Protein AF-A0A7V3RPV6-F1 (afdb_monomer_lite)

Radius of gyration: 12.75 Å; chains: 1; bounding box: 38×24×31 Å

Secondary structure (DSSP, 8-state):
--EEEHHHHHHHHT--HHHHHHHHTT--TTSPPPP-EEETTEEEEEHHHHHHHHHHHHHHHHHHTS--

pLDDT: mean 91.81, std 11.52, range [44.31, 98.06]

Sequence (68 aa):
MELLTRTEAMNLLKLKPSHFSKVVNGYIHSIPPIPCVRIGRRQLFRREALETWIIEVERRCNEVHSRS

Foldseek 3Di:
DDKDWPVRLCVVVVHDPVVLVCQQVVVDVLFHRQDWDDDDPTTIHDPVSSVVRVVRSVVSVVVVVPVD

Structure (mmCIF, N/CA/C/O backbone):
data_AF-A0A7V3RPV6-F1
#
_entry.id   AF-A0A7V3RPV6-F1
#
loop_
_atom_site.group_PDB
_atom_site.id
_atom_site.type_symbol
_atom_site.la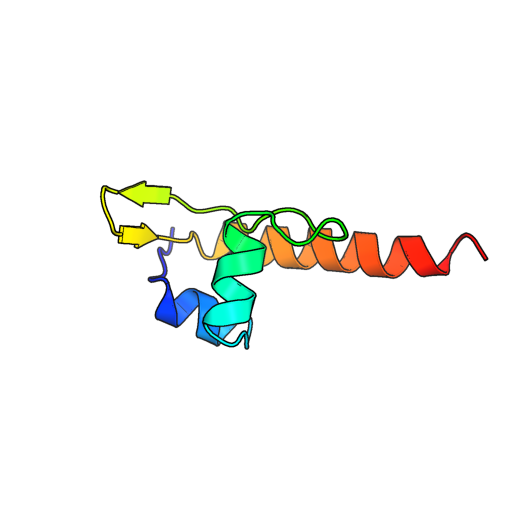bel_atom_id
_atom_site.label_alt_id
_atom_site.label_comp_id
_atom_site.label_asym_id
_atom_site.label_entity_id
_atom_site.label_seq_id
_atom_site.pdbx_PDB_ins_code
_atom_site.Cartn_x
_atom_site.Cartn_y
_atom_site.Cartn_z
_atom_site.occupancy
_atom_site.B_iso_or_equiv
_atom_site.auth_seq_id
_atom_site.auth_comp_id
_atom_site.auth_asym_id
_atom_site.auth_atom_id
_atom_site.pdbx_PDB_model_num
ATOM 1 N N . MET A 1 1 ? -5.971 -12.834 9.857 1.00 77.56 1 MET A N 1
ATOM 2 C CA . MET A 1 1 ? -6.251 -11.817 8.827 1.00 77.56 1 MET A CA 1
ATOM 3 C C . MET A 1 1 ? -6.221 -10.461 9.498 1.00 77.56 1 MET A C 1
ATOM 5 O O . MET A 1 1 ? -7.135 -10.144 10.251 1.00 77.5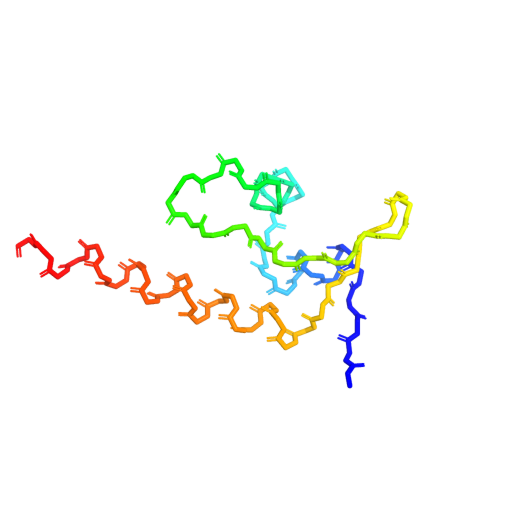6 1 MET A O 1
ATOM 9 N N . GLU A 1 2 ? -5.151 -9.707 9.277 1.00 93.88 2 GLU A N 1
ATOM 10 C CA . GLU A 1 2 ? -4.974 -8.374 9.864 1.00 93.88 2 GLU A CA 1
ATOM 11 C C . GLU A 1 2 ? -5.340 -7.294 8.837 1.00 93.88 2 GLU A C 1
ATOM 13 O O . GLU A 1 2 ? -4.860 -7.307 7.697 1.00 93.88 2 GLU A O 1
ATOM 18 N N . LEU A 1 3 ? -6.216 -6.369 9.237 1.00 96.62 3 LEU A N 1
ATOM 19 C CA . LEU A 1 3 ? -6.606 -5.215 8.433 1.00 96.62 3 LEU A CA 1
ATOM 20 C C . LEU A 1 3 ? -5.949 -3.958 8.984 1.00 96.62 3 LEU A C 1
ATOM 22 O O . LEU A 1 3 ? -6.059 -3.653 10.166 1.00 96.62 3 LEU A O 1
ATOM 26 N N . LEU A 1 4 ? -5.325 -3.215 8.085 1.00 97.62 4 LEU A N 1
ATOM 27 C CA . LEU A 1 4 ? -4.650 -1.961 8.341 1.00 97.62 4 LEU A CA 1
ATOM 28 C C . LEU A 1 4 ? -5.507 -0.814 7.823 1.00 97.62 4 LEU A C 1
ATOM 30 O O . LEU A 1 4 ? -6.073 -0.857 6.723 1.00 97.62 4 LEU A O 1
ATOM 34 N N . THR A 1 5 ? -5.565 0.250 8.604 1.00 97.25 5 THR A N 1
ATOM 35 C CA . THR A 1 5 ? -6.017 1.556 8.147 1.00 97.25 5 THR A CA 1
ATOM 36 C C . THR A 1 5 ? -5.052 2.113 7.104 1.00 97.25 5 THR A C 1
ATOM 38 O O . THR A 1 5 ? -3.904 1.688 6.956 1.00 97.25 5 THR A O 1
ATOM 41 N N . ARG A 1 6 ? -5.504 3.144 6.392 1.00 96.62 6 ARG A N 1
ATOM 42 C CA . ARG A 1 6 ? -4.667 3.894 5.456 1.00 96.62 6 ARG A CA 1
ATOM 43 C C . ARG A 1 6 ? -3.361 4.399 6.086 1.00 96.62 6 ARG A C 1
ATOM 45 O O . ARG A 1 6 ? -2.317 4.310 5.448 1.00 96.62 6 ARG A O 1
ATOM 52 N N . THR A 1 7 ? -3.414 4.917 7.313 1.00 97.06 7 THR A N 1
ATOM 53 C CA . THR A 1 7 ? -2.234 5.451 8.010 1.00 97.06 7 THR A CA 1
ATOM 54 C C . THR A 1 7 ? -1.252 4.340 8.372 1.00 97.06 7 THR A C 1
ATOM 56 O O . THR A 1 7 ? -0.053 4.491 8.161 1.00 97.06 7 THR A O 1
ATOM 59 N N . GLU A 1 8 ? -1.746 3.199 8.853 1.00 98.06 8 GLU A N 1
ATOM 60 C CA . GLU A 1 8 ? -0.901 2.041 9.169 1.00 98.06 8 GLU A CA 1
ATOM 61 C C . GLU A 1 8 ? -0.248 1.460 7.911 1.00 98.06 8 GLU A C 1
ATOM 63 O O . GLU A 1 8 ? 0.956 1.219 7.908 1.00 98.06 8 GLU A O 1
ATOM 68 N N . ALA A 1 9 ? -0.999 1.326 6.813 1.00 97.75 9 ALA A N 1
ATOM 69 C CA . ALA A 1 9 ? -0.462 0.884 5.527 1.00 97.75 9 ALA A CA 1
ATOM 70 C C . ALA A 1 9 ? 0.611 1.846 4.983 1.00 97.75 9 ALA A C 1
ATOM 72 O O . ALA A 1 9 ? 1.660 1.412 4.509 1.00 97.75 9 ALA A O 1
ATOM 73 N N . MET A 1 10 ? 0.391 3.160 5.090 1.00 97.62 10 MET A N 1
ATOM 74 C CA . MET A 1 10 ? 1.395 4.167 4.729 1.00 97.62 10 MET A CA 1
ATOM 75 C C . MET A 1 10 ? 2.670 4.044 5.565 1.00 97.62 10 MET A C 1
ATOM 77 O O . MET A 1 10 ? 3.769 4.111 5.016 1.00 97.62 10 MET A O 1
ATOM 81 N N . ASN A 1 11 ? 2.525 3.862 6.878 1.00 97.56 11 ASN A N 1
ATOM 82 C CA . ASN A 1 11 ? 3.650 3.722 7.798 1.00 97.56 11 ASN A CA 1
ATOM 83 C C . ASN A 1 11 ? 4.435 2.431 7.552 1.00 97.56 11 ASN A C 1
ATOM 85 O O . ASN A 1 11 ? 5.664 2.449 7.648 1.00 97.56 11 ASN A O 1
ATOM 89 N N . LEU A 1 12 ? 3.739 1.344 7.206 1.00 96.81 12 LEU A N 1
ATOM 90 C CA . LEU A 1 12 ? 4.346 0.076 6.810 1.00 96.81 12 LEU A CA 1
ATOM 91 C C . LEU A 1 12 ? 5.213 0.257 5.559 1.00 96.81 12 LEU A C 1
ATOM 93 O O . LEU A 1 12 ? 6.380 -0.114 5.566 1.00 96.81 12 LEU A O 1
ATOM 97 N N . LEU A 1 13 ? 4.666 0.893 4.518 1.00 96.31 13 LEU A N 1
ATOM 98 C CA . LEU A 1 13 ? 5.360 1.109 3.242 1.00 96.31 13 LEU A CA 1
ATOM 99 C C . LEU A 1 13 ? 6.322 2.309 3.251 1.00 96.31 13 LEU A C 1
ATOM 101 O O . LEU A 1 13 ? 6.969 2.582 2.243 1.00 96.31 13 LEU A O 1
ATOM 105 N N . LYS A 1 14 ? 6.394 3.060 4.358 1.00 97.00 14 LYS A N 1
ATOM 106 C CA . LYS A 1 14 ? 7.181 4.300 4.495 1.00 97.00 14 LYS A CA 1
ATOM 107 C C . LYS A 1 14 ? 6.867 5.342 3.409 1.00 97.00 14 LYS A C 1
ATOM 109 O O . LYS A 1 14 ? 7.746 6.067 2.944 1.00 97.00 14 LYS A O 1
ATOM 114 N N . LEU A 1 15 ? 5.594 5.456 3.022 1.00 96.50 15 LEU A N 1
ATOM 115 C CA . LEU A 1 15 ? 5.144 6.364 1.964 1.00 96.50 15 LEU A CA 1
ATOM 116 C C . LEU A 1 15 ? 4.485 7.630 2.516 1.00 96.50 15 LEU A C 1
ATOM 118 O O . LEU A 1 15 ? 3.652 7.594 3.420 1.00 96.50 15 LEU A O 1
ATOM 122 N N . LYS A 1 16 ? 4.7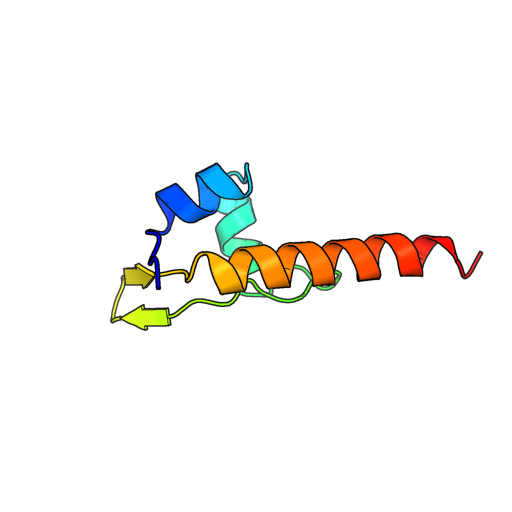92 8.770 1.886 1.00 96.69 16 LYS A N 1
ATOM 123 C CA . LYS A 1 16 ? 4.081 10.034 2.129 1.00 96.69 16 LYS A CA 1
ATOM 124 C C . LYS A 1 16 ? 2.625 9.945 1.626 1.00 96.69 16 LYS A C 1
ATOM 126 O O . LYS A 1 16 ? 2.383 9.278 0.616 1.00 96.69 16 LYS A O 1
ATOM 131 N N . PRO A 1 17 ? 1.663 10.670 2.236 1.00 96.38 17 PRO A N 1
ATOM 132 C CA . PRO A 1 17 ? 0.238 10.556 1.902 1.00 96.38 17 PRO A CA 1
ATOM 133 C C . PRO A 1 17 ? -0.092 10.778 0.420 1.00 96.38 17 PRO A C 1
ATOM 135 O O . PRO A 1 17 ? -0.912 10.055 -0.150 1.00 96.38 17 PRO A O 1
ATOM 138 N N . SER A 1 18 ? 0.554 11.764 -0.211 1.00 95.94 18 SER A N 1
ATOM 139 C CA . SER A 1 18 ? 0.349 12.102 -1.624 1.00 95.94 18 SER A CA 1
ATOM 140 C C . SER A 1 18 ? 0.837 10.995 -2.556 1.00 95.94 18 SER A C 1
ATOM 142 O O . SER A 1 18 ? 0.151 10.656 -3.520 1.00 95.94 18 SER A O 1
ATOM 144 N N . HIS A 1 19 ? 1.991 10.397 -2.248 1.00 96.12 19 HIS A N 1
ATOM 145 C CA . HIS A 1 19 ? 2.530 9.284 -3.017 1.00 96.12 19 HIS A CA 1
ATOM 146 C C . HIS A 1 19 ? 1.659 8.040 -2.836 1.00 96.12 19 HIS A C 1
ATOM 148 O O . HIS A 1 19 ? 1.237 7.445 -3.821 1.00 96.12 19 HIS A O 1
ATOM 154 N N . PHE A 1 20 ? 1.269 7.728 -1.599 1.00 96.88 20 PHE A N 1
ATOM 155 C CA . PHE A 1 20 ? 0.382 6.607 -1.304 1.00 96.88 20 PHE A CA 1
ATOM 156 C C . PHE A 1 20 ? -0.962 6.708 -2.046 1.00 96.88 20 PHE A C 1
ATOM 158 O O . PHE A 1 20 ? -1.405 5.731 -2.641 1.00 96.88 20 PHE A O 1
ATOM 165 N N . SER A 1 21 ? -1.587 7.895 -2.108 1.00 96.06 21 SER A N 1
ATOM 166 C CA . SER A 1 21 ? -2.781 8.116 -2.948 1.00 96.06 21 SER A CA 1
ATOM 167 C C . SER A 1 21 ? -2.541 7.773 -4.413 1.00 96.06 21 SER A C 1
ATOM 169 O O . SER A 1 21 ? -3.406 7.168 -5.043 1.00 96.06 21 SER A O 1
ATOM 171 N N . LYS A 1 22 ? -1.394 8.187 -4.964 1.00 96.94 22 LYS A N 1
ATOM 172 C CA . LYS A 1 22 ? -1.063 7.936 -6.366 1.00 96.94 22 LYS A CA 1
ATOM 173 C C . LYS A 1 22 ? -0.921 6.447 -6.646 1.00 96.94 22 LYS A C 1
ATOM 175 O O . LYS A 1 22 ? -1.517 5.965 -7.602 1.00 96.94 22 LYS A O 1
ATOM 180 N N . VAL A 1 23 ? -0.210 5.733 -5.776 1.00 96.69 23 VAL A N 1
ATOM 181 C CA . VAL A 1 23 ? -0.007 4.285 -5.891 1.00 96.69 23 VAL A CA 1
ATOM 182 C C . VAL A 1 23 ? -1.338 3.539 -5.765 1.00 96.69 23 VAL A C 1
ATOM 184 O O . VAL A 1 23 ? -1.685 2.755 -6.637 1.00 96.69 23 VAL A O 1
ATOM 187 N N . VAL A 1 24 ? -2.129 3.808 -4.721 1.00 96.44 24 VAL A N 1
ATOM 188 C CA . VAL A 1 24 ? -3.413 3.117 -4.490 1.00 96.44 24 VAL A CA 1
ATOM 189 C C . VAL A 1 24 ? -4.406 3.338 -5.632 1.00 96.44 24 VAL A C 1
ATOM 191 O O . VAL A 1 24 ? -5.183 2.447 -5.959 1.00 96.44 24 VAL A O 1
ATOM 194 N N . ASN A 1 25 ? -4.394 4.519 -6.248 1.00 95.31 25 ASN A N 1
ATOM 195 C CA . ASN A 1 25 ? -5.274 4.826 -7.373 1.00 95.31 25 ASN A CA 1
ATOM 196 C C . ASN A 1 25 ? -4.694 4.406 -8.737 1.00 95.31 25 ASN A C 1
ATOM 198 O O . ASN A 1 25 ? -5.348 4.634 -9.747 1.00 95.31 25 ASN A O 1
ATOM 202 N N . GLY A 1 26 ? -3.496 3.811 -8.780 1.00 95.12 26 GLY A N 1
ATOM 203 C CA . GLY A 1 26 ? -2.884 3.327 -10.021 1.00 95.12 26 GLY A CA 1
ATOM 204 C C . GLY A 1 26 ? -2.336 4.421 -10.939 1.00 95.12 26 GLY A C 1
ATOM 205 O O . GLY A 1 26 ? -2.170 4.190 -12.128 1.00 95.12 26 GLY A O 1
ATOM 206 N N . TYR A 1 27 ? -2.025 5.609 -10.414 1.00 96.31 27 TYR A N 1
ATOM 207 C CA . TYR A 1 27 ? -1.476 6.714 -11.214 1.00 96.31 27 TYR A CA 1
ATOM 208 C C . TYR A 1 27 ? 0.014 6.550 -11.567 1.00 96.31 27 TYR A C 1
ATOM 210 O O . TYR A 1 27 ? 0.577 7.398 -12.259 1.00 96.31 27 TYR A O 1
ATOM 218 N N . ILE A 1 28 ? 0.681 5.504 -11.072 1.00 92.75 28 ILE A N 1
ATOM 219 C CA . ILE A 1 28 ? 2.103 5.243 -11.320 1.00 92.75 28 ILE A CA 1
ATOM 220 C C . ILE A 1 28 ? 2.217 4.036 -12.243 1.00 92.75 28 ILE A C 1
ATOM 222 O O . ILE A 1 28 ? 2.029 2.909 -11.811 1.00 92.75 28 ILE A O 1
ATOM 226 N N . HIS A 1 29 ? 2.539 4.281 -13.512 1.00 86.31 29 HIS A N 1
ATOM 227 C CA . HIS A 1 29 ? 2.501 3.266 -14.570 1.00 86.31 29 HIS A CA 1
ATOM 228 C C . HIS A 1 29 ? 3.532 2.138 -14.406 1.00 86.31 29 HIS A C 1
ATOM 230 O O . HIS A 1 29 ? 3.332 1.047 -14.932 1.00 86.31 29 HIS A O 1
ATOM 236 N N . SER A 1 30 ? 4.634 2.380 -13.692 1.00 88.12 30 SER A N 1
ATOM 237 C CA . SER A 1 30 ? 5.712 1.400 -13.515 1.00 88.12 30 SER A CA 1
ATOM 238 C C . SER A 1 30 ? 5.423 0.334 -12.454 1.00 88.12 30 SER A C 1
ATOM 240 O O . SER A 1 30 ? 6.139 -0.664 -12.393 1.00 88.12 30 SER A O 1
ATOM 242 N N . ILE A 1 31 ? 4.389 0.510 -11.625 1.00 93.19 31 ILE A N 1
ATOM 243 C CA . ILE A 1 31 ? 4.062 -0.401 -10.521 1.00 93.19 31 ILE A CA 1
ATOM 244 C C . ILE A 1 31 ? 2.561 -0.711 -10.494 1.00 93.19 31 ILE A C 1
ATOM 246 O O . ILE A 1 31 ? 1.747 0.138 -10.857 1.00 93.19 31 ILE A O 1
ATOM 250 N N . PRO A 1 32 ? 2.158 -1.915 -10.060 1.00 95.06 32 PRO A N 1
ATOM 251 C CA . PRO A 1 32 ? 0.747 -2.225 -9.885 1.00 95.06 32 PRO A CA 1
ATOM 252 C C . PRO A 1 32 ? 0.143 -1.361 -8.762 1.00 95.06 32 PRO A C 1
ATOM 254 O O . PRO A 1 32 ? 0.850 -0.990 -7.818 1.00 95.06 32 PRO A O 1
ATOM 257 N N . PRO A 1 33 ? -1.162 -1.042 -8.810 1.00 96.75 33 PRO A N 1
ATOM 258 C CA . PRO A 1 33 ? -1.821 -0.336 -7.718 1.00 96.75 33 PRO A CA 1
ATOM 259 C C . PRO A 1 33 ? -1.837 -1.174 -6.435 1.00 96.75 33 PRO A C 1
ATOM 261 O O . PRO A 1 33 ? -1.962 -2.397 -6.482 1.00 96.75 33 PRO A O 1
ATOM 264 N N . ILE A 1 34 ? -1.757 -0.515 -5.275 1.00 97.12 34 ILE A N 1
ATOM 265 C CA . ILE A 1 34 ? -1.873 -1.207 -3.983 1.00 97.12 34 ILE A CA 1
ATOM 266 C C . ILE A 1 34 ? -3.304 -1.755 -3.821 1.00 97.12 34 ILE A C 1
ATOM 268 O O . ILE A 1 34 ? -4.262 -0.973 -3.898 1.00 97.12 34 ILE A O 1
ATOM 272 N N . PRO A 1 35 ? -3.473 -3.056 -3.520 1.00 96.19 35 PRO A N 1
ATOM 273 C CA . PRO A 1 35 ? -4.787 -3.642 -3.290 1.00 96.19 35 PRO A CA 1
ATOM 274 C C . PRO A 1 35 ? -5.432 -3.066 -2.023 1.00 96.19 35 PRO A C 1
ATOM 276 O O . PRO A 1 35 ? -4.820 -3.027 -0.954 1.00 96.19 35 PRO A O 1
ATOM 279 N N . CYS A 1 36 ? -6.691 -2.634 -2.121 1.00 96.88 36 CYS A N 1
ATOM 280 C CA . CYS A 1 36 ? -7.443 -2.118 -0.979 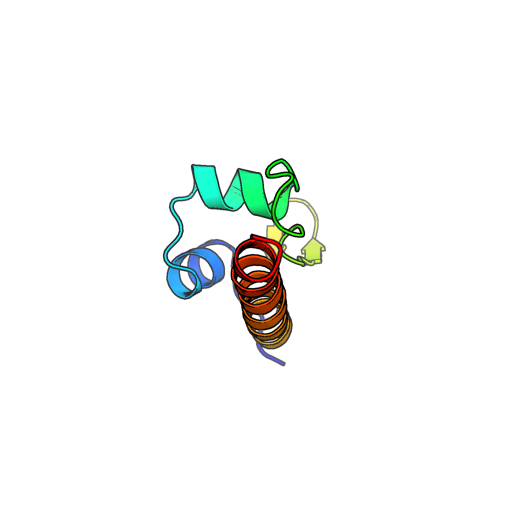1.00 96.88 36 CYS A CA 1
ATOM 281 C C . CYS A 1 36 ? -8.919 -2.512 -1.028 1.00 96.88 36 CYS A C 1
ATOM 283 O O . CYS A 1 36 ? -9.513 -2.635 -2.099 1.00 96.88 36 CYS A O 1
ATOM 285 N N . VAL A 1 37 ? -9.521 -2.656 0.150 1.00 95.56 37 VAL A N 1
ATOM 286 C CA . VAL A 1 37 ? -10.966 -2.810 0.323 1.00 95.56 37 VAL A CA 1
ATOM 287 C C . VAL A 1 37 ? -11.551 -1.435 0.623 1.00 95.56 37 VAL A C 1
ATOM 289 O O . VAL A 1 37 ? -11.172 -0.783 1.601 1.00 95.56 37 VAL A O 1
ATOM 292 N N . ARG A 1 38 ? -12.474 -0.975 -0.224 1.00 94.69 38 ARG A N 1
ATOM 293 C CA . ARG A 1 38 ? -13.192 0.289 -0.024 1.00 94.69 38 ARG A CA 1
ATOM 294 C C . ARG A 1 38 ? -14.521 0.029 0.676 1.00 94.69 38 ARG A C 1
ATOM 296 O O . ARG A 1 38 ? -15.351 -0.713 0.166 1.00 94.69 38 ARG A O 1
ATOM 303 N N . ILE A 1 39 ? -14.727 0.677 1.820 1.00 94.00 39 ILE A N 1
ATOM 304 C CA . ILE A 1 39 ? -15.987 0.655 2.573 1.00 94.00 39 ILE A CA 1
ATOM 305 C C . ILE A 1 39 ? -16.450 2.105 2.717 1.00 94.00 39 ILE A C 1
ATOM 307 O O . ILE A 1 39 ? -16.013 2.842 3.609 1.00 94.00 39 ILE A O 1
ATOM 311 N N . GLY A 1 40 ? -17.276 2.551 1.769 1.00 93.38 40 GLY A N 1
ATOM 312 C CA . GLY A 1 40 ? -17.635 3.961 1.622 1.00 93.38 40 GLY A CA 1
ATOM 313 C C . GLY A 1 40 ? -16.390 4.832 1.423 1.00 93.38 40 GLY A C 1
ATOM 314 O O . GLY A 1 40 ? -15.637 4.647 0.469 1.00 93.38 40 GLY A O 1
ATOM 315 N N . ARG A 1 41 ? -16.152 5.773 2.347 1.00 90.50 41 ARG A N 1
ATOM 316 C CA . ARG A 1 41 ? -14.971 6.661 2.322 1.00 90.50 41 ARG A CA 1
ATOM 317 C C . ARG A 1 41 ? -13.717 6.041 2.951 1.00 90.50 41 ARG A C 1
ATOM 319 O O . ARG A 1 41 ? -12.643 6.630 2.859 1.00 90.50 41 ARG A O 1
ATOM 326 N N . ARG A 1 42 ? -13.837 4.891 3.624 1.00 93.38 42 ARG A N 1
ATOM 327 C CA . ARG A 1 42 ? -12.712 4.229 4.297 1.00 93.38 42 ARG A CA 1
ATOM 328 C C . ARG A 1 42 ? -11.999 3.282 3.340 1.00 93.38 42 ARG A C 1
ATOM 330 O O . ARG A 1 42 ? -12.635 2.579 2.558 1.00 93.38 42 ARG A O 1
ATOM 337 N N . GLN A 1 43 ? -10.675 3.244 3.448 1.00 95.62 43 GLN A N 1
ATOM 338 C CA . GLN A 1 43 ? -9.827 2.271 2.766 1.00 95.62 43 GLN A CA 1
ATOM 339 C C . GLN A 1 43 ? -9.143 1.405 3.815 1.00 95.62 43 GLN A C 1
ATOM 341 O O . GLN A 1 43 ? -8.476 1.938 4.706 1.00 95.62 43 GLN A O 1
ATOM 346 N N . LEU A 1 44 ? -9.335 0.095 3.697 1.00 97.69 44 LEU A N 1
ATOM 347 C CA . LEU A 1 44 ? -8.685 -0.913 4.522 1.00 97.69 44 LEU A CA 1
ATOM 348 C C . LEU A 1 44 ? -7.761 -1.757 3.654 1.00 97.69 44 LEU A C 1
ATOM 350 O O . LEU A 1 44 ? -8.053 -2.031 2.487 1.00 97.69 44 LEU A O 1
ATOM 354 N N . PHE A 1 45 ? -6.648 -2.169 4.234 1.00 97.81 45 PHE A N 1
ATOM 355 C CA . PHE A 1 45 ? -5.590 -2.883 3.541 1.00 97.81 45 PHE A CA 1
ATOM 356 C C . PHE A 1 45 ? -5.307 -4.161 4.302 1.00 97.81 45 PHE A C 1
ATOM 358 O O . PHE A 1 45 ? -5.095 -4.134 5.507 1.00 97.81 45 PHE A O 1
ATOM 365 N N . ARG A 1 46 ? -5.303 -5.294 3.613 1.00 97.62 46 ARG A N 1
ATOM 366 C CA . ARG A 1 46 ? -4.839 -6.533 4.230 1.00 97.62 46 ARG A CA 1
ATOM 367 C C . ARG A 1 46 ? -3.325 -6.502 4.329 1.00 97.62 46 ARG A C 1
ATOM 369 O O . ARG A 1 46 ? -2.681 -6.270 3.306 1.00 97.62 46 ARG A O 1
ATOM 376 N N . ARG A 1 47 ? -2.767 -6.791 5.508 1.00 97.25 47 ARG A N 1
ATOM 377 C CA . ARG A 1 47 ? -1.309 -6.887 5.679 1.00 97.25 47 ARG A CA 1
ATOM 378 C C . ARG A 1 47 ? -0.692 -7.844 4.659 1.00 97.25 47 ARG A C 1
ATOM 380 O O . ARG A 1 47 ? 0.225 -7.455 3.945 1.00 97.25 47 ARG A O 1
ATOM 387 N N . GLU A 1 48 ? -1.272 -9.033 4.506 1.00 97.12 48 GLU A N 1
ATOM 388 C CA . GLU A 1 48 ? -0.718 -10.073 3.626 1.00 97.12 48 GLU A CA 1
ATOM 389 C C . GLU A 1 48 ? -0.750 -9.647 2.143 1.00 97.12 48 GLU A C 1
ATOM 391 O O . GLU A 1 48 ? 0.110 -10.018 1.344 1.00 97.12 48 GLU A O 1
ATOM 396 N N . ALA A 1 49 ? -1.736 -8.825 1.765 1.00 97.31 49 ALA A N 1
ATOM 397 C CA . ALA A 1 49 ? -1.830 -8.280 0.413 1.00 97.31 49 ALA A CA 1
ATOM 398 C C . ALA A 1 49 ? -0.776 -7.192 0.157 1.00 97.31 49 ALA A C 1
ATOM 400 O O . ALA A 1 49 ? -0.256 -7.112 -0.952 1.00 97.31 49 ALA A O 1
ATOM 401 N N . LEU A 1 50 ? -0.437 -6.378 1.166 1.00 97.56 50 LEU A N 1
ATOM 402 C CA . LEU A 1 50 ? 0.655 -5.405 1.057 1.00 97.56 50 LEU A CA 1
ATOM 403 C C . LEU A 1 50 ? 2.012 -6.102 0.933 1.00 97.56 50 LEU A C 1
ATOM 405 O O . LEU A 1 50 ? 2.821 -5.697 0.108 1.00 97.56 50 LEU A O 1
ATOM 409 N N . GLU A 1 51 ? 2.247 -7.161 1.705 1.00 97.00 51 GLU A N 1
ATOM 410 C CA . GLU A 1 51 ? 3.476 -7.964 1.623 1.00 97.00 51 GLU A CA 1
ATOM 411 C C . GLU A 1 51 ? 3.631 -8.613 0.243 1.00 97.00 51 GLU A C 1
ATOM 413 O O . GLU A 1 51 ? 4.681 -8.498 -0.388 1.00 97.00 51 GLU A O 1
ATOM 418 N N . THR A 1 52 ? 2.555 -9.209 -0.279 1.00 97.19 52 THR A N 1
ATOM 419 C CA . THR A 1 52 ? 2.543 -9.774 -1.639 1.00 97.19 52 THR A CA 1
ATOM 420 C C . THR A 1 52 ? 2.818 -8.700 -2.694 1.00 97.19 52 TH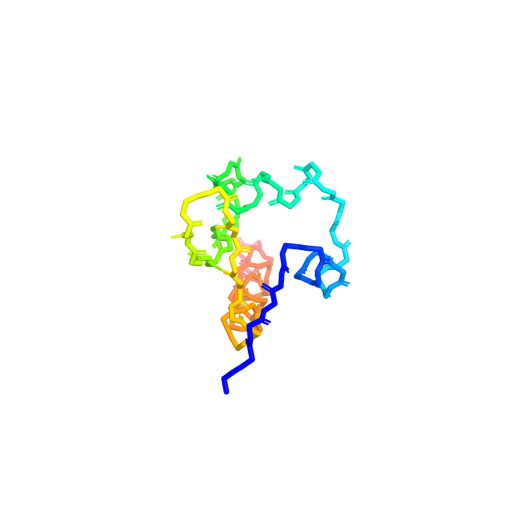R A C 1
ATOM 422 O O . THR A 1 52 ? 3.590 -8.924 -3.625 1.00 97.19 52 THR A O 1
ATOM 425 N N . TRP A 1 53 ? 2.225 -7.515 -2.532 1.00 97.44 53 TRP A N 1
ATOM 426 C CA . TRP A 1 53 ? 2.447 -6.385 -3.430 1.00 97.44 53 TRP A CA 1
ATOM 427 C C . TRP A 1 53 ? 3.907 -5.906 -3.416 1.00 97.44 53 TRP A C 1
ATOM 429 O O . TRP A 1 53 ? 4.451 -5.615 -4.478 1.00 97.44 53 TRP A O 1
ATOM 439 N N . ILE A 1 54 ? 4.574 -5.877 -2.252 1.00 97.06 54 ILE A N 1
ATOM 440 C CA . ILE A 1 54 ? 6.008 -5.542 -2.155 1.00 97.06 54 ILE A CA 1
ATOM 441 C C . ILE A 1 54 ? 6.842 -6.523 -2.983 1.00 97.06 54 ILE A C 1
ATOM 443 O O . ILE A 1 54 ? 7.664 -6.084 -3.782 1.00 97.06 54 ILE A O 1
ATOM 447 N N . ILE A 1 55 ? 6.592 -7.829 -2.840 1.00 96.38 55 ILE A N 1
ATOM 448 C CA . ILE A 1 55 ? 7.309 -8.876 -3.586 1.00 96.38 55 ILE A CA 1
ATOM 449 C C . ILE A 1 55 ? 7.105 -8.706 -5.100 1.00 96.38 55 ILE A C 1
ATOM 451 O O . ILE A 1 55 ? 8.039 -8.873 -5.883 1.00 96.38 55 ILE A O 1
ATOM 455 N N . GLU A 1 56 ? 5.891 -8.366 -5.538 1.00 95.50 56 GLU A N 1
ATOM 456 C CA . GLU A 1 56 ? 5.613 -8.115 -6.955 1.00 95.50 56 GLU A CA 1
ATOM 457 C C . GLU A 1 56 ? 6.367 -6.884 -7.480 1.00 95.50 56 GLU A C 1
ATOM 459 O O . GLU A 1 56 ? 6.978 -6.937 -8.549 1.00 95.50 56 GLU A O 1
ATOM 464 N N . VAL A 1 57 ? 6.352 -5.780 -6.728 1.00 94.69 57 VAL A N 1
ATOM 465 C CA . VAL A 1 57 ? 7.078 -4.555 -7.089 1.00 94.69 57 VAL A CA 1
ATOM 466 C C . VAL A 1 57 ? 8.584 -4.804 -7.132 1.00 94.69 57 VAL A C 1
ATOM 468 O O . VAL A 1 57 ? 9.241 -4.360 -8.070 1.00 94.69 57 VAL A O 1
ATOM 471 N N . GLU A 1 58 ? 9.124 -5.545 -6.166 1.00 94.75 58 GLU A N 1
ATOM 472 C CA . GLU A 1 58 ? 10.535 -5.930 -6.114 1.00 94.75 58 GLU A CA 1
ATOM 473 C C . GLU A 1 58 ? 10.955 -6.706 -7.369 1.00 94.75 58 GLU A C 1
ATOM 475 O O . GLU A 1 58 ? 11.944 -6.353 -8.013 1.00 94.75 58 GLU A O 1
ATOM 480 N N . ARG A 1 59 ? 10.167 -7.709 -7.778 1.00 92.81 59 ARG A N 1
ATOM 481 C CA . ARG A 1 59 ? 10.425 -8.472 -9.011 1.00 92.81 59 ARG A CA 1
ATOM 482 C C . ARG A 1 59 ? 10.461 -7.572 -10.240 1.00 92.81 59 ARG A C 1
ATOM 484 O O . ARG A 1 59 ? 11.416 -7.641 -11.006 1.00 92.81 59 ARG A O 1
ATOM 491 N N . ARG A 1 60 ? 9.487 -6.669 -10.387 1.00 90.12 60 ARG A N 1
ATOM 492 C CA . ARG A 1 60 ? 9.440 -5.718 -11.512 1.00 90.12 60 ARG A CA 1
ATOM 493 C C . ARG A 1 60 ? 10.645 -4.775 -11.525 1.00 90.12 60 ARG A C 1
ATOM 495 O O . ARG A 1 60 ? 11.200 -4.521 -12.589 1.00 90.12 60 ARG A O 1
ATOM 502 N N . CYS A 1 61 ? 11.079 -4.280 -10.365 1.00 87.62 61 CYS A N 1
ATOM 503 C CA . CYS A 1 61 ? 12.297 -3.472 -10.260 1.00 87.62 61 CYS A CA 1
ATOM 504 C C . CYS A 1 61 ? 13.532 -4.247 -10.742 1.00 87.62 61 CYS A C 1
ATOM 506 O O . CYS A 1 61 ? 14.368 -3.690 -11.453 1.00 87.62 61 CYS A O 1
ATOM 508 N N . ASN A 1 62 ? 13.632 -5.531 -10.401 1.00 84.88 62 ASN A N 1
ATOM 509 C CA . ASN A 1 62 ? 14.756 -6.381 -10.795 1.00 84.88 62 ASN A CA 1
ATOM 510 C C . ASN A 1 62 ? 14.705 -6.780 -12.286 1.00 84.88 62 ASN A C 1
ATOM 512 O O . ASN A 1 62 ? 15.744 -6.872 -12.941 1.00 84.88 62 ASN A O 1
ATOM 516 N N . GLU A 1 63 ? 13.512 -6.947 -12.861 1.00 77.44 63 GLU A N 1
ATOM 517 C CA . GLU A 1 63 ? 13.318 -7.246 -14.290 1.00 77.44 63 GLU A CA 1
ATOM 518 C C . GLU A 1 63 ? 13.759 -6.095 -15.208 1.00 77.44 63 GLU A C 1
ATOM 520 O O . GLU A 1 63 ? 14.278 -6.329 -16.299 1.00 77.44 63 GLU A O 1
ATOM 525 N N . VAL A 1 64 ? 13.616 -4.842 -14.767 1.00 60.56 64 VAL A N 1
ATOM 526 C CA . VAL A 1 64 ? 14.056 -3.670 -15.547 1.00 60.56 64 VAL A CA 1
ATOM 527 C C . VAL A 1 64 ? 15.582 -3.645 -15.740 1.00 60.56 64 VAL A C 1
ATOM 529 O O . VAL A 1 64 ? 16.057 -3.115 -16.739 1.00 60.56 64 VAL A O 1
ATOM 532 N N . HIS A 1 65 ? 16.355 -4.263 -14.843 1.00 56.78 65 HIS A N 1
ATOM 533 C CA . HIS A 1 65 ? 17.823 -4.259 -14.893 1.00 56.78 65 HIS A CA 1
ATOM 534 C C . HIS A 1 65 ? 18.434 -5.413 -15.706 1.00 56.78 65 HIS A C 1
ATOM 536 O O . HIS A 1 65 ? 19.631 -5.394 -15.968 1.00 56.78 65 HIS A O 1
ATOM 542 N N . SER A 1 66 ? 17.643 -6.412 -16.108 1.00 55.25 66 SER A N 1
ATOM 543 C CA . SER A 1 66 ? 18.126 -7.630 -16.788 1.00 55.25 66 SER A CA 1
ATOM 544 C C . SER A 1 66 ? 17.916 -7.627 -18.310 1.00 55.25 66 SER A C 1
ATOM 546 O O . SER A 1 66 ? 18.255 -8.599 -18.979 1.00 55.25 66 SER A O 1
ATOM 548 N N . ARG A 1 67 ? 17.374 -6.537 -18.871 1.00 52.50 67 ARG A N 1
ATOM 549 C CA . ARG A 1 67 ? 17.195 -6.330 -20.323 1.00 52.50 67 ARG A CA 1
ATOM 550 C 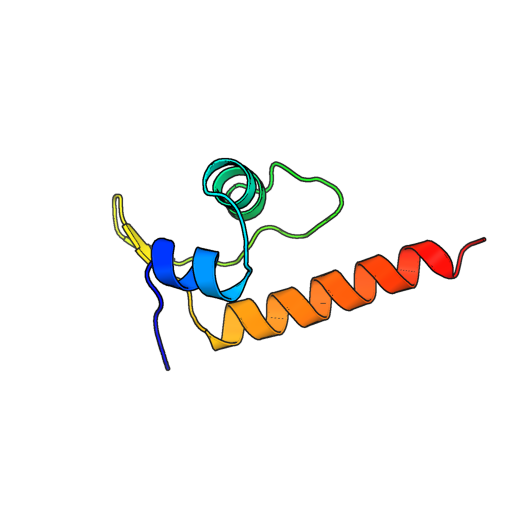C . ARG A 1 67 ? 18.215 -5.365 -20.950 1.00 52.50 67 ARG A C 1
ATOM 552 O O . ARG A 1 67 ? 17.998 -4.940 -22.084 1.00 52.50 67 ARG A O 1
ATOM 559 N N . SER A 1 68 ? 19.281 -5.029 -20.227 1.00 44.31 68 SER A N 1
ATOM 560 C CA . SER A 1 68 ? 20.376 -4.165 -20.694 1.00 44.31 68 SER A CA 1
ATOM 561 C C . SER A 1 68 ? 21.608 -4.976 -21.061 1.00 44.31 68 SER A C 1
ATOM 563 O O . SER A 1 68 ? 21.919 -5.920 -20.301 1.00 44.31 68 SER A O 1
#